Protein AF-A0A419I9A3-F1 (afdb_monomer_lite)

Radius of gyration: 13.79 Å; chains: 1; bounding box: 33×32×33 Å

pLDDT: mean 92.71, std 6.66, range [70.88, 98.56]

Structure (mmCIF, N/CA/C/O backbone):
data_AF-A0A419I9A3-F1
#
_entry.id   AF-A0A419I9A3-F1
#
loop_
_atom_site.group_PDB
_atom_site.id
_atom_site.type_symbol
_atom_site.label_atom_id
_atom_site.label_alt_id
_atom_site.label_comp_id
_atom_site.label_asym_id
_atom_site.label_entity_id
_atom_site.label_seq_id
_atom_site.pdbx_PDB_ins_code
_atom_site.Cartn_x
_atom_site.Cartn_y
_atom_site.Cartn_z
_atom_site.occupancy
_atom_site.B_iso_or_equiv
_atom_site.auth_seq_id
_atom_site.auth_comp_id
_atom_site.auth_asym_id
_atom_site.auth_atom_id
_atom_site.pdbx_PDB_model_num
ATOM 1 N N . MET A 1 1 ? -11.399 -11.216 6.092 1.00 82.56 1 MET A N 1
ATOM 2 C CA . MET A 1 1 ? -10.810 -10.395 5.016 1.00 82.56 1 MET A CA 1
ATOM 3 C C . MET A 1 1 ? -10.079 -9.233 5.674 1.00 82.56 1 MET A C 1
ATOM 5 O O . MET A 1 1 ? -10.675 -8.600 6.538 1.00 82.56 1 MET A O 1
ATOM 9 N N . ARG A 1 2 ? -8.789 -9.036 5.380 1.00 94.56 2 ARG A N 1
ATOM 10 C CA . ARG A 1 2 ? -7.961 -7.951 5.940 1.00 94.56 2 ARG A CA 1
ATOM 11 C C . ARG A 1 2 ? -7.579 -6.994 4.816 1.00 94.56 2 ARG A C 1
ATOM 13 O O . ARG A 1 2 ? -7.347 -7.457 3.705 1.00 94.56 2 ARG A O 1
ATOM 20 N N . ALA A 1 3 ?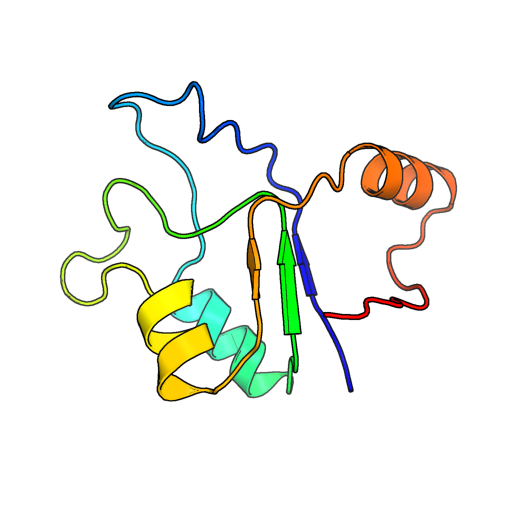 -7.510 -5.706 5.116 1.00 96.25 3 ALA A N 1
ATOM 21 C CA . ALA A 1 3 ? -7.004 -4.687 4.206 1.00 96.25 3 ALA A CA 1
ATOM 22 C C . ALA A 1 3 ? -5.818 -3.975 4.858 1.00 96.25 3 ALA A C 1
ATOM 24 O O . ALA A 1 3 ? -5.768 -3.871 6.089 1.00 96.25 3 ALA A O 1
ATOM 25 N N . THR A 1 4 ? -4.881 -3.508 4.044 1.00 96.88 4 THR A N 1
ATOM 26 C CA . THR A 1 4 ? -3.824 -2.586 4.466 1.00 96.88 4 THR A CA 1
ATOM 27 C C . THR A 1 4 ? -4.188 -1.171 4.049 1.00 96.88 4 THR A C 1
ATOM 29 O O . THR A 1 4 ? -4.830 -0.961 3.021 1.00 96.88 4 THR A O 1
ATOM 32 N N . LEU A 1 5 ? -3.826 -0.207 4.896 1.00 96.00 5 LEU A N 1
ATOM 33 C CA . LEU A 1 5 ? -3.912 1.209 4.581 1.00 96.00 5 LEU A CA 1
ATOM 34 C C . LEU A 1 5 ? -2.584 1.869 4.939 1.00 96.00 5 LEU A C 1
ATOM 36 O O . LEU A 1 5 ? -2.211 1.924 6.114 1.00 96.00 5 LEU A O 1
ATOM 40 N N . GLU A 1 6 ? -1.868 2.337 3.926 1.00 93.56 6 GLU A N 1
ATOM 41 C CA . GLU A 1 6 ? -0.524 2.880 4.057 1.00 93.56 6 GLU A CA 1
ATOM 42 C C . GLU A 1 6 ? -0.535 4.407 3.948 1.00 93.56 6 GLU A C 1
ATOM 44 O O . GLU A 1 6 ? -1.106 4.994 3.029 1.00 93.56 6 GLU A O 1
ATOM 49 N N . ARG A 1 7 ? 0.126 5.056 4.911 1.00 92.25 7 ARG A N 1
ATOM 50 C CA . ARG A 1 7 ? 0.486 6.471 4.840 1.00 92.25 7 ARG A CA 1
ATOM 51 C C . ARG A 1 7 ? 1.998 6.581 4.813 1.00 92.25 7 ARG A C 1
ATOM 53 O O . ARG A 1 7 ? 2.649 6.295 5.817 1.00 92.25 7 ARG A O 1
ATOM 60 N N . GLY A 1 8 ? 2.550 7.082 3.723 1.00 87.69 8 GLY A N 1
ATOM 61 C CA . GLY A 1 8 ? 3.941 7.503 3.658 1.00 87.69 8 GLY A CA 1
ATOM 62 C C . GLY A 1 8 ? 4.143 8.889 3.061 1.00 87.69 8 GLY A C 1
ATOM 63 O O . GLY A 1 8 ? 5.264 9.220 2.675 1.00 87.69 8 GLY A O 1
ATOM 64 N N . GLY A 1 9 ? 3.097 9.726 3.068 1.00 82.06 9 GLY A N 1
ATOM 65 C CA . GLY A 1 9 ? 3.214 11.169 2.853 1.00 82.06 9 GLY A CA 1
ATOM 66 C C . GLY A 1 9 ? 3.600 11.512 1.422 1.00 82.06 9 GLY A C 1
ATOM 67 O O . GLY A 1 9 ? 4.389 12.431 1.186 1.00 82.06 9 GLY A O 1
ATOM 68 N N . TRP A 1 10 ? 3.110 10.712 0.480 1.00 75.19 10 TRP A N 1
ATOM 69 C CA . TRP A 1 10 ? 3.427 10.875 -0.925 1.00 75.19 10 TRP A CA 1
ATOM 70 C C . TRP A 1 10 ? 2.759 12.118 -1.492 1.00 75.19 10 TRP A C 1
ATOM 72 O O . TRP A 1 10 ? 1.615 12.438 -1.190 1.00 75.19 10 TRP A O 1
ATOM 82 N N . ASP A 1 11 ? 3.490 12.780 -2.380 1.00 73.94 11 ASP A N 1
ATOM 83 C CA . ASP A 1 11 ? 2.994 13.908 -3.150 1.00 73.94 11 ASP A CA 1
ATOM 84 C C . ASP A 1 11 ? 3.318 13.687 -4.629 1.00 73.94 11 ASP A C 1
ATOM 86 O O . ASP A 1 11 ? 4.173 14.350 -5.228 1.00 73.94 11 ASP A O 1
ATOM 90 N N . TYR A 1 12 ? 2.710 12.642 -5.199 1.00 71.25 12 TYR A N 1
ATOM 91 C CA . TYR A 1 12 ? 3.012 12.199 -6.559 1.00 71.25 12 TYR A CA 1
ATOM 92 C C . TYR A 1 12 ? 2.764 13.318 -7.580 1.00 71.25 12 TYR A C 1
ATOM 94 O O . TYR A 1 12 ? 3.607 13.553 -8.450 1.00 71.25 12 TYR A O 1
ATOM 102 N N . ALA A 1 13 ? 1.657 14.054 -7.430 1.00 70.88 13 ALA A N 1
ATOM 103 C CA . ALA A 1 13 ? 1.244 15.119 -8.343 1.00 70.88 13 ALA A CA 1
ATOM 104 C C . ALA A 1 13 ? 2.281 16.249 -8.456 1.00 70.88 13 ALA A C 1
ATOM 106 O O . ALA A 1 13 ? 2.442 16.820 -9.533 1.00 70.88 13 ALA A O 1
ATOM 107 N N . HIS A 1 14 ? 3.034 16.523 -7.388 1.00 73.50 14 HIS A N 1
ATOM 108 C CA . HIS A 1 14 ? 4.064 17.567 -7.377 1.00 73.50 14 HIS A CA 1
ATOM 109 C C . HIS A 1 14 ? 5.498 17.012 -7.416 1.00 73.50 14 HIS A C 1
ATOM 111 O O . HIS A 1 14 ? 6.468 17.750 -7.240 1.00 73.50 14 HIS A O 1
ATOM 117 N N . SER A 1 15 ? 5.667 15.707 -7.648 1.00 72.00 15 SER A N 1
ATOM 118 C CA . SER A 1 15 ? 6.980 15.057 -7.568 1.00 72.00 15 SER A CA 1
ATOM 119 C C . SER A 1 15 ? 7.878 15.274 -8.791 1.00 72.00 15 SER A C 1
ATOM 121 O O . SER A 1 15 ? 9.102 15.218 -8.655 1.00 72.00 15 SER A O 1
ATOM 123 N N . GLY A 1 16 ? 7.310 15.556 -9.969 1.00 79.94 16 GLY A N 1
ATOM 124 C CA . GLY A 1 16 ? 8.075 15.740 -11.206 1.00 79.94 16 GLY A CA 1
ATOM 125 C C . GLY A 1 16 ? 9.015 14.557 -11.486 1.00 79.94 16 GLY A C 1
ATOM 126 O O . GLY A 1 16 ? 8.594 13.398 -11.503 1.00 79.94 16 GLY A O 1
ATOM 127 N N . ASP A 1 17 ? 10.307 14.841 -11.668 1.00 79.81 17 ASP A N 1
ATOM 128 C CA . ASP A 1 17 ? 11.363 13.832 -11.873 1.00 79.81 17 ASP A CA 1
ATOM 129 C C . ASP A 1 17 ? 12.098 13.416 -10.593 1.00 79.81 17 ASP A C 1
ATOM 131 O O . ASP A 1 17 ? 13.099 12.695 -10.637 1.00 79.81 17 ASP A O 1
ATOM 135 N N . ARG A 1 18 ? 11.607 13.845 -9.427 1.00 82.81 18 ARG A N 1
ATOM 136 C CA . ARG A 1 18 ? 12.198 13.470 -8.144 1.00 82.81 18 ARG A CA 1
ATOM 137 C C . ARG A 1 18 ? 12.051 11.968 -7.907 1.00 82.81 18 ARG A C 1
ATOM 139 O O . ARG A 1 18 ? 11.083 11.336 -8.325 1.00 82.81 18 ARG A O 1
ATOM 146 N N . ARG A 1 19 ? 13.014 11.406 -7.171 1.00 86.88 19 ARG A N 1
ATOM 147 C CA . ARG A 1 19 ? 12.879 10.057 -6.624 1.00 86.88 19 ARG A CA 1
ATOM 148 C C . ARG A 1 19 ? 11.783 10.035 -5.568 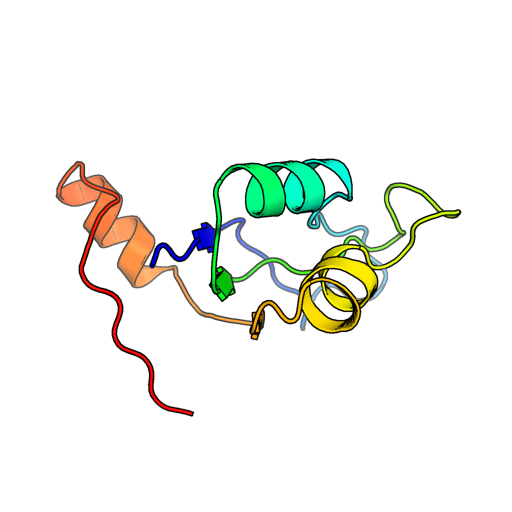1.00 86.88 19 ARG A C 1
ATOM 150 O O . ARG A 1 19 ? 11.786 10.878 -4.674 1.00 86.88 19 ARG A O 1
ATOM 157 N N . ILE A 1 20 ? 10.898 9.060 -5.645 1.00 86.50 20 ILE A N 1
ATOM 158 C CA . ILE A 1 20 ? 9.787 8.901 -4.715 1.00 86.50 20 ILE A CA 1
ATOM 159 C C . ILE A 1 20 ? 9.828 7.491 -4.108 1.00 86.50 20 ILE A C 1
ATOM 161 O O . ILE A 1 20 ? 10.183 6.538 -4.815 1.00 86.50 20 ILE A O 1
ATOM 165 N N . PRO A 1 21 ? 9.507 7.344 -2.809 1.00 87.50 21 PRO A N 1
ATOM 166 C CA . PRO A 1 21 ? 9.396 6.029 -2.185 1.00 87.50 21 PRO A CA 1
ATOM 167 C C . PRO A 1 21 ? 8.257 5.238 -2.830 1.00 87.50 21 PRO A C 1
ATOM 169 O O . PRO A 1 21 ? 7.392 5.824 -3.478 1.00 87.50 21 PRO A O 1
ATOM 172 N N . GLY A 1 22 ? 8.252 3.923 -2.645 1.00 90.69 22 GLY A N 1
ATOM 173 C CA . GLY A 1 22 ? 7.154 3.095 -3.113 1.00 90.69 22 GLY A CA 1
ATOM 174 C C . GLY A 1 22 ? 7.232 1.652 -2.655 1.00 90.69 22 GLY A C 1
ATOM 175 O O . GLY A 1 22 ? 8.250 1.214 -2.110 1.00 90.69 22 GLY A O 1
ATOM 176 N N . THR A 1 23 ? 6.146 0.928 -2.890 1.00 93.38 23 THR A N 1
ATOM 177 C CA . THR A 1 23 ? 5.962 -0.457 -2.463 1.00 93.38 23 THR A CA 1
ATOM 178 C C . THR A 1 23 ? 6.973 -1.370 -3.154 1.00 93.38 23 THR A C 1
ATOM 180 O O . THR A 1 23 ? 7.215 -1.282 -4.359 1.00 93.38 23 THR A O 1
ATOM 183 N N . SER A 1 24 ? 7.610 -2.251 -2.383 1.00 94.38 24 SER A N 1
ATOM 184 C CA . SER A 1 24 ? 8.597 -3.208 -2.890 1.00 94.38 24 SER A CA 1
ATOM 185 C C . SER A 1 24 ? 7.956 -4.556 -3.221 1.00 94.38 24 SER A C 1
ATOM 187 O O . SER A 1 24 ? 6.888 -4.902 -2.716 1.00 94.38 24 SER A O 1
ATOM 189 N N . LEU A 1 25 ? 8.639 -5.387 -4.016 1.00 96.75 25 LEU A N 1
ATOM 190 C CA . LEU A 1 25 ? 8.186 -6.760 -4.260 1.00 96.75 25 LEU A CA 1
ATOM 191 C C . LEU A 1 25 ? 8.113 -7.589 -2.965 1.00 96.75 25 LEU A C 1
ATOM 193 O O . LEU A 1 25 ? 7.260 -8.466 -2.838 1.00 96.75 25 LEU A O 1
ATOM 197 N N . ASP A 1 26 ? 8.977 -7.310 -1.990 1.00 97.12 26 ASP A N 1
ATOM 198 C CA . ASP A 1 26 ? 8.950 -8.002 -0.701 1.00 97.12 26 ASP A CA 1
ATOM 199 C C . ASP A 1 26 ? 7.744 -7.604 0.153 1.00 97.12 26 ASP A C 1
ATOM 201 O O . ASP A 1 26 ? 7.181 -8.472 0.826 1.00 97.12 26 ASP A O 1
ATOM 205 N N . ALA A 1 27 ? 7.290 -6.348 0.064 1.00 96.31 27 ALA A N 1
ATOM 206 C CA . ALA A 1 27 ? 6.030 -5.915 0.664 1.00 96.31 27 ALA A CA 1
ATOM 207 C C . ALA A 1 27 ? 4.840 -6.664 0.040 1.00 96.31 27 ALA A C 1
ATOM 209 O O . ALA A 1 27 ? 4.036 -7.243 0.766 1.00 96.31 27 ALA A O 1
ATOM 210 N N . ILE A 1 28 ? 4.799 -6.805 -1.290 1.00 97.56 28 ILE A N 1
ATOM 211 C CA . ILE A 1 28 ? 3.758 -7.597 -1.972 1.00 97.56 28 ILE A CA 1
ATOM 212 C C . ILE A 1 28 ? 3.786 -9.071 -1.546 1.00 97.56 28 ILE A C 1
ATOM 214 O O . ILE A 1 28 ? 2.751 -9.671 -1.256 1.00 97.56 28 ILE A O 1
ATOM 218 N N . ARG A 1 29 ? 4.976 -9.674 -1.429 1.00 97.75 29 ARG A N 1
ATOM 219 C CA . ARG A 1 29 ? 5.114 -11.043 -0.902 1.00 97.75 29 ARG A CA 1
ATOM 220 C C . ARG A 1 29 ? 4.623 -11.149 0.540 1.00 97.75 29 ARG A C 1
ATOM 222 O O . ARG A 1 29 ? 4.074 -12.184 0.915 1.00 97.75 29 ARG A O 1
ATOM 229 N N . TRP A 1 30 ? 4.855 -10.125 1.359 1.00 97.94 30 TRP A N 1
ATOM 230 C CA . TRP A 1 30 ? 4.332 -10.065 2.720 1.00 97.94 30 TRP A CA 1
ATOM 231 C C . TRP A 1 30 ? 2.803 -9.990 2.710 1.00 97.94 30 TRP A C 1
ATOM 233 O O . TRP A 1 30 ? 2.184 -10.819 3.374 1.00 97.94 30 TRP A O 1
ATOM 243 N N . MET A 1 31 ? 2.206 -9.109 1.903 1.00 97.88 31 MET A N 1
ATOM 244 C CA . MET A 1 31 ? 0.750 -8.975 1.759 1.00 97.88 31 MET A CA 1
ATOM 245 C C . MET A 1 31 ? 0.103 -10.304 1.351 1.00 97.88 31 MET A C 1
ATOM 247 O O . MET A 1 31 ? -0.852 -10.746 1.987 1.00 97.88 31 MET A O 1
ATOM 251 N N . HIS A 1 32 ? 0.693 -11.007 0.378 1.00 97.62 32 HIS A N 1
ATOM 252 C CA . HIS A 1 32 ? 0.245 -12.339 -0.031 1.00 97.62 32 HIS A CA 1
ATOM 253 C C . HIS A 1 32 ? 0.271 -13.351 1.126 1.00 97.62 32 HIS A C 1
ATOM 255 O O . HIS A 1 32 ? -0.709 -14.052 1.358 1.00 97.62 32 HIS A O 1
ATOM 261 N N . ARG A 1 33 ? 1.374 -13.422 1.889 1.00 98.25 33 ARG A N 1
ATOM 262 C CA . ARG A 1 33 ? 1.490 -14.343 3.040 1.00 98.25 33 ARG A CA 1
ATOM 263 C C . ARG A 1 33 ? 0.501 -14.040 4.168 1.00 98.25 33 ARG A C 1
ATOM 265 O O . ARG A 1 33 ? 0.232 -14.931 4.965 1.00 98.25 33 ARG A O 1
ATOM 272 N N . HIS A 1 34 ? 0.008 -12.807 4.258 1.00 97.75 34 HIS A N 1
ATOM 273 C CA . HIS A 1 34 ? -0.926 -12.367 5.298 1.00 97.75 34 HIS A CA 1
ATOM 274 C C . HIS A 1 34 ? -2.376 -12.288 4.808 1.00 97.75 34 HIS A C 1
ATOM 276 O O . HIS A 1 34 ? -3.224 -11.771 5.538 1.00 97.75 34 HIS A O 1
ATOM 282 N N . GLU A 1 35 ? -2.654 -12.805 3.605 1.00 97.19 35 GLU A N 1
ATOM 283 C CA . GLU A 1 35 ? -3.990 -12.834 2.996 1.00 97.19 35 GLU A CA 1
ATOM 284 C C . GLU A 1 35 ? -4.650 -11.445 2.974 1.00 97.19 35 GLU A C 1
ATOM 286 O O . GLU A 1 35 ? -5.844 -11.281 3.254 1.00 97.19 35 GLU A O 1
ATOM 291 N N . ILE A 1 36 ? -3.844 -10.420 2.677 1.00 98.00 36 ILE A N 1
ATOM 292 C CA . ILE A 1 36 ? -4.343 -9.067 2.461 1.00 98.00 36 ILE A CA 1
ATOM 293 C C . ILE A 1 36 ? -5.171 -9.071 1.183 1.00 98.00 36 ILE A C 1
ATOM 295 O O . ILE A 1 36 ? -4.724 -9.508 0.126 1.00 98.00 36 ILE A O 1
ATOM 299 N N . ALA A 1 37 ? -6.409 -8.620 1.313 1.00 97.00 37 ALA A N 1
ATOM 300 C CA . ALA A 1 37 ? -7.415 -8.730 0.275 1.00 97.00 37 ALA A CA 1
ATOM 301 C C . ALA A 1 37 ? -7.676 -7.409 -0.452 1.00 97.00 37 ALA A C 1
ATOM 303 O O . ALA A 1 37 ? -8.412 -7.413 -1.430 1.00 97.00 37 ALA A O 1
ATOM 304 N N . LEU A 1 38 ? -7.127 -6.303 0.051 1.00 96.94 38 LEU A N 1
ATOM 305 C CA . LEU A 1 38 ? -7.162 -4.968 -0.537 1.00 96.94 38 LEU A CA 1
ATOM 306 C C . LEU A 1 38 ? -6.003 -4.163 0.048 1.00 96.94 38 LEU A C 1
ATOM 308 O O . LEU A 1 38 ? -5.740 -4.265 1.249 1.00 96.94 38 LEU A O 1
ATOM 312 N N . ASP A 1 39 ? -5.367 -3.351 -0.786 1.00 97.12 39 ASP A N 1
ATOM 313 C CA . ASP A 1 39 ? -4.388 -2.359 -0.355 1.00 97.12 39 ASP A CA 1
ATOM 314 C C . ASP A 1 39 ? -4.890 -0.954 -0.700 1.00 97.12 39 ASP A C 1
ATOM 316 O O . ASP A 1 39 ? -5.436 -0.713 -1.778 1.00 97.12 39 ASP A O 1
ATOM 320 N N . ALA A 1 40 ? -4.775 -0.038 0.250 1.00 96.06 40 ALA A N 1
ATOM 321 C CA . ALA A 1 40 ? -5.130 1.362 0.091 1.00 96.06 40 ALA A CA 1
ATOM 322 C C . ALA A 1 40 ? -3.962 2.212 0.570 1.00 96.06 40 ALA A C 1
ATOM 324 O O . ALA A 1 40 ? -3.295 1.861 1.538 1.00 96.06 40 ALA A O 1
ATOM 325 N N . GLY A 1 41 ? -3.742 3.372 -0.028 1.00 93.00 41 GLY A N 1
ATOM 326 C CA . GLY A 1 41 ? -2.722 4.251 0.515 1.00 93.00 41 GLY A CA 1
ATOM 327 C C . GLY A 1 41 ? -2.452 5.480 -0.312 1.00 93.00 41 GLY A C 1
ATOM 328 O O . GLY A 1 41 ? -2.958 5.647 -1.423 1.00 93.00 41 GLY A O 1
ATOM 329 N N . ASP A 1 42 ? -1.634 6.347 0.271 1.00 91.81 42 ASP A N 1
ATOM 330 C CA . ASP A 1 42 ? -1.077 7.492 -0.438 1.00 91.81 42 ASP A CA 1
ATOM 331 C C . ASP A 1 42 ? 0.219 7.138 -1.180 1.00 91.81 42 ASP A C 1
ATOM 333 O O . ASP A 1 42 ? 0.676 7.958 -1.960 1.00 91.81 42 ASP A O 1
ATOM 337 N N . ILE A 1 43 ? 0.793 5.942 -0.993 1.00 90.56 43 ILE A N 1
ATOM 338 C CA . ILE A 1 43 ? 1.992 5.456 -1.691 1.00 90.56 43 ILE A CA 1
ATOM 339 C C . ILE A 1 43 ? 1.631 4.398 -2.736 1.00 90.56 43 ILE A C 1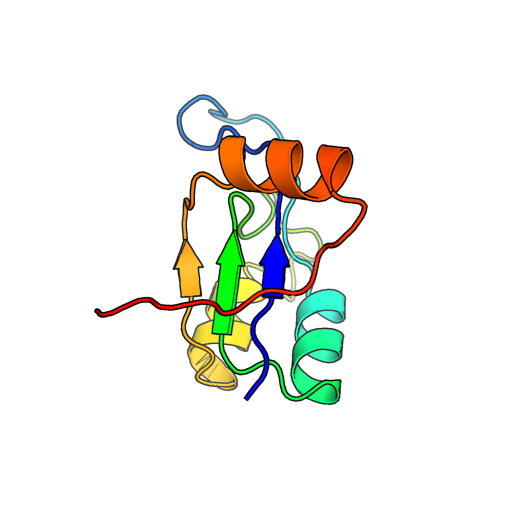
ATOM 341 O O . ILE A 1 43 ? 0.821 3.515 -2.489 1.00 90.56 43 ILE A O 1
ATOM 345 N N . GLY A 1 44 ? 2.307 4.459 -3.884 1.00 91.44 44 GLY A N 1
ATOM 346 C CA . GLY A 1 44 ? 2.256 3.455 -4.943 1.00 91.44 44 GLY A CA 1
ATOM 347 C C . GLY A 1 44 ? 3.639 2.893 -5.277 1.00 91.44 44 GLY A C 1
ATOM 348 O O . GLY A 1 44 ? 4.498 2.713 -4.416 1.00 91.44 44 GLY A O 1
ATOM 349 N N . ASP A 1 45 ? 3.891 2.617 -6.555 1.00 93.25 45 ASP A N 1
ATOM 350 C CA . ASP A 1 45 ? 5.183 2.093 -7.005 1.00 93.25 45 ASP A CA 1
ATOM 351 C C . ASP A 1 45 ? 6.304 3.145 -6.987 1.00 93.25 45 ASP A C 1
ATOM 353 O O . ASP A 1 45 ? 6.117 4.304 -7.356 1.00 93.25 45 ASP A O 1
ATOM 357 N N . ALA A 1 46 ? 7.514 2.721 -6.614 1.00 91.06 46 ALA A N 1
ATOM 358 C CA . ALA A 1 46 ? 8.658 3.623 -6.511 1.00 91.06 46 ALA A CA 1
ATOM 359 C C . ALA A 1 46 ? 9.109 4.160 -7.882 1.00 91.06 46 ALA A C 1
ATOM 361 O O . ALA A 1 46 ? 9.164 3.424 -8.874 1.00 91.06 46 ALA A O 1
ATOM 362 N N . LYS A 1 47 ? 9.544 5.428 -7.909 1.00 88.44 47 LYS A N 1
ATOM 363 C CA . LYS A 1 47 ? 10.206 6.068 -9.061 1.00 88.44 47 LYS A CA 1
ATOM 364 C C . LYS A 1 47 ? 11.605 6.538 -8.637 1.00 88.44 47 LYS A C 1
ATOM 366 O O . LYS A 1 47 ? 11.701 7.351 -7.723 1.00 88.44 47 LYS A O 1
ATOM 371 N N . PRO A 1 48 ? 12.699 6.098 -9.289 1.00 90.56 48 PRO A N 1
ATOM 372 C CA . PRO A 1 48 ? 12.752 4.960 -10.203 1.00 90.56 48 PRO A CA 1
ATOM 373 C C . PRO A 1 48 ? 12.416 3.644 -9.473 1.00 90.56 48 PRO A C 1
ATOM 375 O O . PRO A 1 48 ? 12.428 3.618 -8.240 1.00 90.56 48 PRO A O 1
ATOM 378 N N . PRO A 1 49 ? 12.166 2.549 -10.214 1.00 92.81 49 PRO A N 1
ATOM 379 C CA . PRO A 1 49 ? 11.945 1.236 -9.619 1.00 92.81 49 PRO A CA 1
ATOM 380 C C . PRO A 1 49 ? 13.062 0.835 -8.648 1.00 92.81 49 PRO A C 1
ATOM 382 O O . PRO A 1 49 ? 14.241 1.031 -8.948 1.00 92.81 49 PRO A O 1
ATOM 385 N N . LEU A 1 50 ? 12.691 0.240 -7.508 1.00 92.12 50 LEU A N 1
ATOM 386 C CA . LEU A 1 50 ? 13.652 -0.285 -6.525 1.00 92.12 50 LEU A CA 1
ATOM 387 C C . LEU A 1 50 ? 14.473 -1.450 -7.098 1.00 92.12 50 LEU A C 1
ATOM 389 O O . LEU A 1 50 ? 15.671 -1.543 -6.848 1.00 92.12 50 LEU A O 1
ATOM 393 N N . ASP A 1 51 ? 13.826 -2.304 -7.892 1.00 93.19 51 ASP A N 1
ATOM 394 C CA . ASP A 1 51 ? 14.449 -3.355 -8.694 1.00 93.19 51 ASP A CA 1
ATOM 395 C C . ASP A 1 51 ? 14.040 -3.155 -10.166 1.00 93.19 51 ASP A C 1
ATOM 397 O O . ASP A 1 51 ? 12.857 -3.296 -10.495 1.00 93.19 51 ASP A O 1
ATOM 401 N N . PRO A 1 52 ? 14.980 -2.833 -11.074 1.00 90.25 52 PRO A N 1
ATOM 402 C CA . PRO A 1 52 ? 14.689 -2.684 -12.498 1.00 90.25 52 PRO A CA 1
ATOM 403 C C . PRO A 1 52 ? 14.103 -3.941 -13.160 1.00 90.25 52 PRO A C 1
ATOM 405 O O . PRO A 1 52 ? 13.333 -3.820 -14.113 1.00 90.25 52 PRO A O 1
ATOM 408 N N . ALA A 1 53 ? 14.435 -5.142 -12.671 1.00 91.88 53 ALA A N 1
ATOM 409 C CA . ALA A 1 53 ? 13.912 -6.403 -13.202 1.00 91.88 53 ALA A CA 1
ATOM 410 C C . ALA A 1 53 ? 12.479 -6.700 -12.721 1.00 91.88 53 ALA A C 1
ATOM 412 O O . ALA A 1 53 ? 11.749 -7.462 -13.360 1.00 91.88 53 ALA A O 1
ATOM 413 N N . ALA A 1 54 ? 12.061 -6.073 -11.621 1.00 89.50 54 ALA A N 1
ATOM 414 C CA . ALA A 1 54 ? 10.745 -6.214 -11.011 1.00 89.50 54 ALA A CA 1
ATOM 415 C C . ALA A 1 54 ? 10.084 -4.845 -10.792 1.00 89.50 54 ALA A C 1
ATOM 417 O O . ALA A 1 54 ? 9.600 -4.536 -9.703 1.00 89.50 54 ALA A O 1
ATOM 418 N N . PHE A 1 55 ? 10.069 -4.016 -11.838 1.00 92.56 55 PHE A N 1
ATOM 419 C CA . PHE A 1 55 ? 9.437 -2.704 -11.773 1.00 92.56 55 PHE A CA 1
ATOM 420 C C . PHE A 1 55 ? 7.934 -2.800 -11.501 1.00 92.56 55 PHE A C 1
ATOM 422 O O . PHE A 1 55 ? 7.290 -3.785 -11.862 1.00 92.56 55 PHE A O 1
ATOM 429 N N . ALA A 1 56 ? 7.393 -1.747 -10.890 1.00 94.81 56 ALA A N 1
ATOM 430 C CA . ALA A 1 56 ? 5.983 -1.600 -10.545 1.00 94.81 56 ALA A CA 1
ATOM 431 C C . ALA A 1 56 ? 5.351 -2.828 -9.841 1.00 94.81 56 ALA A C 1
ATOM 433 O O . ALA A 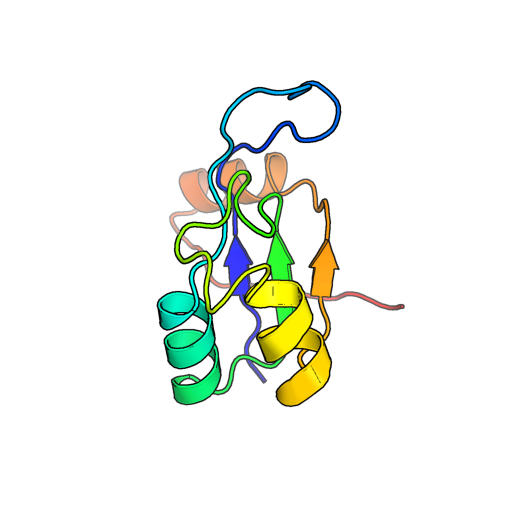1 56 ? 4.366 -3.382 -10.345 1.00 94.81 56 ALA A O 1
ATOM 434 N N . PRO A 1 57 ? 5.938 -3.340 -8.740 1.00 96.81 57 PRO A N 1
ATOM 435 C CA . PRO A 1 57 ? 5.453 -4.552 -8.083 1.00 96.81 57 PRO A CA 1
ATOM 436 C C . PRO A 1 57 ? 4.013 -4.439 -7.557 1.00 96.81 57 PRO A C 1
ATOM 438 O O . PRO A 1 57 ? 3.295 -5.441 -7.619 1.00 96.81 57 PRO A O 1
ATOM 441 N N . LEU A 1 58 ? 3.565 -3.266 -7.095 1.00 96.38 58 LEU A N 1
ATOM 442 C CA . LEU A 1 58 ? 2.197 -3.070 -6.606 1.00 96.38 58 LEU A CA 1
ATOM 443 C C . LEU A 1 58 ? 1.183 -3.324 -7.721 1.00 96.38 58 LEU A C 1
ATOM 445 O O . LEU A 1 58 ? 0.328 -4.203 -7.599 1.00 96.38 58 LEU A O 1
ATOM 449 N N . HIS A 1 59 ? 1.352 -2.658 -8.862 1.00 97.12 59 HIS A N 1
ATOM 450 C CA . HIS A 1 59 ? 0.431 -2.802 -9.988 1.00 97.12 59 HIS A CA 1
ATOM 451 C C . HIS A 1 59 ? 0.617 -4.127 -10.747 1.00 97.12 59 HIS A C 1
ATOM 453 O O . HIS A 1 59 ? -0.348 -4.775 -11.154 1.00 97.12 59 HIS A O 1
ATOM 459 N N . ARG A 1 60 ? 1.858 -4.574 -10.970 1.00 97.50 60 ARG A N 1
ATOM 460 C CA . ARG A 1 60 ? 2.124 -5.751 -11.821 1.00 97.50 60 ARG A CA 1
ATOM 461 C C . ARG A 1 60 ? 2.008 -7.080 -11.093 1.00 97.50 60 ARG A C 1
ATOM 463 O O . ARG A 1 60 ? 1.809 -8.101 -11.750 1.00 97.50 60 ARG A O 1
ATOM 470 N N . VAL A 1 61 ? 2.188 -7.106 -9.776 1.00 97.50 61 VAL A N 1
ATOM 471 C CA . VAL A 1 61 ? 2.098 -8.342 -8.988 1.00 97.50 61 VAL A CA 1
ATOM 472 C C . VAL A 1 61 ? 0.893 -8.297 -8.062 1.00 97.50 61 VAL A C 1
ATOM 474 O O . VAL A 1 61 ? 0.073 -9.207 -8.152 1.00 97.50 61 VAL A O 1
ATOM 477 N N . GLY A 1 62 ? 0.744 -7.246 -7.253 1.00 97.75 62 GLY A N 1
ATOM 478 C CA . GLY A 1 62 ? -0.412 -7.080 -6.365 1.00 97.75 62 GLY A CA 1
ATOM 479 C C . GLY A 1 62 ? -1.728 -7.061 -7.144 1.00 97.75 62 GLY A C 1
ATOM 480 O O . GLY A 1 62 ? -2.512 -8.007 -7.072 1.00 97.75 62 GLY A O 1
ATOM 481 N N . LEU A 1 63 ? -1.930 -6.042 -7.977 1.00 97.81 63 LEU A N 1
ATOM 482 C CA . LEU A 1 63 ? -3.154 -5.928 -8.771 1.00 97.81 63 LEU A CA 1
ATOM 483 C C . LEU A 1 63 ? -3.258 -7.042 -9.823 1.00 97.81 63 LEU A C 1
ATOM 485 O O . LEU A 1 63 ? -4.196 -7.836 -9.804 1.00 97.81 63 LEU A O 1
ATOM 489 N N . ALA A 1 64 ? -2.287 -7.141 -10.734 1.00 97.69 64 ALA A N 1
ATOM 490 C CA . ALA A 1 64 ? -2.456 -7.981 -11.921 1.00 97.69 64 ALA A CA 1
ATOM 491 C C . ALA A 1 64 ? -2.312 -9.498 -11.686 1.00 97.69 64 ALA A C 1
ATOM 493 O O . ALA A 1 64 ? -2.895 -10.274 -12.441 1.00 97.69 64 ALA A O 1
ATOM 494 N N . ARG A 1 65 ? -1.520 -9.950 -10.700 1.00 97.12 65 ARG A N 1
ATOM 495 C CA . ARG A 1 65 ? -1.269 -11.392 -10.481 1.00 97.12 65 ARG A CA 1
ATOM 496 C C . ARG A 1 65 ? -1.963 -11.954 -9.252 1.00 97.12 65 ARG A C 1
ATOM 498 O O . ARG A 1 65 ? -2.397 -13.098 -9.303 1.00 97.12 65 ARG A O 1
ATOM 505 N N . MET A 1 66 ? -2.051 -11.187 -8.167 1.00 97.50 66 MET A N 1
ATOM 506 C CA . MET A 1 66 ? -2.784 -11.615 -6.972 1.00 97.50 66 MET A CA 1
ATOM 507 C C . MET A 1 66 ? -4.276 -11.289 -7.063 1.00 97.50 66 MET A C 1
ATOM 509 O O . MET A 1 66 ? -5.052 -11.844 -6.294 1.00 97.50 66 MET A O 1
ATOM 513 N N . GLY A 1 67 ? -4.684 -10.404 -7.981 1.00 97.31 67 GLY A N 1
ATOM 514 C CA . GLY A 1 67 ? -6.061 -9.919 -8.042 1.00 97.31 67 GLY A CA 1
ATOM 515 C C . GLY A 1 67 ? -6.433 -9.062 -6.830 1.00 97.31 67 GLY A C 1
ATOM 516 O O . GLY A 1 67 ? -7.608 -8.995 -6.484 1.00 97.31 67 GLY A O 1
ATOM 517 N N . MET A 1 68 ? -5.443 -8.452 -6.167 1.00 97.88 68 MET A N 1
ATOM 518 C CA . MET A 1 68 ? -5.642 -7.594 -5.000 1.00 97.88 68 MET A CA 1
ATOM 519 C C . MET A 1 68 ? -6.126 -6.215 -5.473 1.00 97.88 68 MET A C 1
ATOM 521 O O . MET A 1 68 ? -5.360 -5.518 -6.142 1.00 97.88 68 MET A O 1
ATOM 525 N N . PRO A 1 69 ? -7.372 -5.806 -5.173 1.00 97.12 69 PRO A N 1
ATOM 526 C CA . PRO A 1 69 ? -7.859 -4.472 -5.495 1.00 97.12 69 PRO A CA 1
ATOM 527 C C . PRO A 1 69 ? -7.021 -3.403 -4.796 1.00 97.12 69 PRO A C 1
ATOM 529 O O . PRO A 1 69 ? -6.579 -3.602 -3.660 1.00 97.12 69 PRO A O 1
ATOM 532 N N . LEU A 1 70 ? -6.847 -2.273 -5.478 1.00 96.81 70 LEU A N 1
ATOM 533 C CA . LEU A 1 70 ? -6.098 -1.122 -4.990 1.00 96.81 70 LEU A CA 1
ATOM 534 C C . LEU A 1 70 ? -7.024 0.090 -4.851 1.00 96.81 70 LEU A C 1
ATOM 536 O O . LEU A 1 70 ? -7.864 0.328 -5.721 1.00 96.81 70 LEU A O 1
ATOM 540 N N . ILE A 1 71 ? -6.843 0.865 -3.784 1.00 95.62 71 ILE A N 1
ATOM 541 C CA . ILE A 1 71 ? -7.343 2.241 -3.676 1.00 95.62 71 ILE A CA 1
ATOM 542 C C . ILE A 1 71 ? -6.122 3.158 -3.727 1.00 95.62 71 ILE A C 1
ATOM 544 O O . ILE A 1 71 ? -5.522 3.473 -2.697 1.00 95.62 71 ILE A O 1
ATOM 548 N N . ASP A 1 72 ? -5.747 3.537 -4.948 1.00 90.69 72 ASP A N 1
ATOM 549 C CA . ASP A 1 72 ? -4.613 4.421 -5.206 1.00 90.69 72 ASP A CA 1
ATOM 550 C C . ASP A 1 72 ? -4.940 5.880 -4.879 1.00 90.69 72 ASP A C 1
ATOM 552 O O . ASP A 1 72 ? -6.061 6.352 -5.084 1.00 90.69 72 ASP A O 1
ATOM 556 N N . VAL A 1 73 ? -3.914 6.618 -4.446 1.00 88.88 73 VAL A N 1
ATOM 557 C CA . VAL A 1 73 ? -3.992 8.060 -4.149 1.00 88.88 73 VAL A CA 1
ATOM 558 C C . VAL A 1 73 ? -5.045 8.370 -3.075 1.00 88.88 73 VAL A C 1
ATOM 560 O O . VA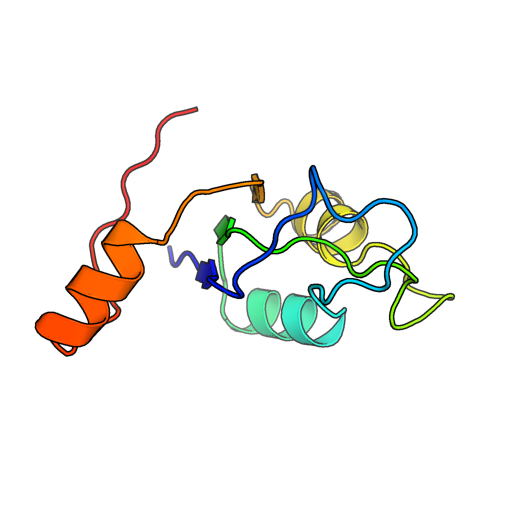L A 1 73 ? -5.727 9.396 -3.118 1.00 88.88 73 VAL A O 1
ATOM 563 N N . ALA A 1 74 ? -5.196 7.478 -2.094 1.00 92.12 74 ALA A N 1
ATOM 564 C CA . ALA A 1 74 ? -6.016 7.758 -0.925 1.00 92.12 74 ALA A CA 1
ATOM 565 C C . ALA A 1 74 ? -5.411 8.926 -0.125 1.00 92.12 74 ALA A C 1
ATOM 567 O O . ALA A 1 74 ? -4.195 9.098 -0.101 1.00 92.12 74 ALA A O 1
ATOM 568 N N . ASP A 1 75 ? -6.246 9.698 0.578 1.00 92.12 75 ASP A N 1
ATOM 569 C CA . ASP A 1 75 ? -5.786 10.677 1.573 1.00 92.12 75 ASP A CA 1
ATOM 570 C C . ASP A 1 75 ? -5.995 10.125 2.995 1.00 92.12 75 ASP A C 1
ATOM 572 O O . ASP A 1 75 ? -7.072 10.277 3.582 1.00 92.12 75 ASP A O 1
ATOM 576 N N . PRO A 1 76 ? -4.982 9.461 3.581 1.00 93.44 76 PRO A N 1
ATOM 577 C CA . PRO A 1 76 ? -5.059 8.911 4.925 1.00 93.44 76 PRO A CA 1
ATOM 578 C C . PRO A 1 76 ? -4.681 9.933 6.007 1.00 93.44 76 PRO A C 1
ATOM 580 O O . PRO A 1 76 ? -4.492 9.543 7.159 1.00 93.44 76 PRO A O 1
ATOM 583 N N . THR A 1 77 ? -4.525 11.225 5.687 1.00 93.06 77 THR A N 1
ATOM 584 C CA . THR A 1 77 ? -3.956 12.218 6.618 1.00 93.06 77 THR A CA 1
ATOM 585 C C . THR A 1 77 ? -4.781 12.354 7.895 1.00 93.06 77 THR A C 1
ATOM 587 O O . THR A 1 77 ? -4.239 12.227 8.995 1.00 93.06 77 THR A O 1
ATOM 590 N N . ALA A 1 78 ? -6.094 12.561 7.759 1.00 95.62 78 ALA A N 1
ATOM 591 C CA . ALA A 1 78 ? -6.997 12.685 8.903 1.00 95.62 78 ALA A CA 1
ATOM 592 C C . ALA A 1 78 ? -7.113 11.367 9.688 1.00 95.62 78 ALA A C 1
ATOM 594 O O . ALA A 1 78 ? -7.109 11.371 10.918 1.00 95.62 78 ALA A O 1
ATOM 595 N N . LEU A 1 79 ? -7.147 10.232 8.981 1.00 95.88 79 LEU A N 1
ATOM 596 C CA . LEU A 1 79 ? -7.196 8.905 9.591 1.00 95.88 79 LEU A CA 1
ATOM 597 C C . LEU A 1 79 ? -5.942 8.618 10.426 1.00 95.88 79 LEU A C 1
ATOM 599 O O . LEU A 1 79 ? -6.050 8.136 11.548 1.00 95.88 79 LEU A O 1
ATOM 603 N N . ALA A 1 80 ? -4.757 8.952 9.916 1.00 96.00 80 ALA A N 1
ATOM 604 C CA . ALA A 1 80 ? -3.505 8.754 10.635 1.00 96.00 80 ALA A CA 1
ATOM 605 C C . ALA A 1 80 ? -3.418 9.606 11.911 1.00 96.00 80 ALA A C 1
ATOM 607 O O . ALA A 1 80 ? -2.895 9.125 12.915 1.00 96.00 80 ALA A O 1
ATOM 608 N N . ALA A 1 81 ? -3.939 10.839 11.888 1.00 96.69 81 ALA A N 1
ATOM 609 C CA . ALA A 1 81 ? -4.032 11.679 13.082 1.00 96.69 81 ALA A CA 1
ATOM 610 C C . ALA A 1 81 ? -4.957 11.046 14.134 1.00 96.69 81 ALA A C 1
ATOM 612 O O . ALA A 1 81 ? -4.532 10.838 15.268 1.00 96.69 81 ALA A O 1
ATOM 613 N N . ALA A 1 82 ? -6.160 10.623 13.730 1.00 98.12 82 ALA A N 1
ATOM 614 C CA . ALA A 1 82 ? -7.101 9.946 14.621 1.00 98.12 82 ALA A CA 1
ATOM 615 C C . ALA A 1 82 ? -6.523 8.638 15.195 1.00 98.12 82 ALA A C 1
ATOM 617 O O . ALA A 1 82 ? -6.636 8.373 16.388 1.00 98.12 82 ALA A O 1
ATOM 618 N N . CYS A 1 83 ? -5.840 7.831 14.377 1.00 98.06 83 CYS A N 1
ATOM 619 C CA . CYS A 1 83 ? -5.163 6.618 14.837 1.00 98.06 83 CYS A CA 1
ATOM 620 C C . CYS A 1 83 ? -4.086 6.899 15.897 1.00 98.06 83 CYS A C 1
ATOM 622 O O . CYS A 1 83 ? -3.933 6.111 16.833 1.00 98.06 83 CYS A O 1
ATOM 624 N N . ALA A 1 84 ? -3.340 7.999 15.751 1.00 97.69 84 ALA A N 1
ATOM 625 C CA . ALA A 1 84 ? -2.316 8.407 16.708 1.00 97.69 84 ALA A CA 1
ATOM 626 C C . ALA A 1 84 ? -2.924 8.908 18.028 1.00 97.69 84 ALA A C 1
ATOM 628 O O . ALA A 1 84 ? -2.431 8.540 19.092 1.00 97.69 84 ALA A O 1
ATOM 629 N N . GLU A 1 85 ? -3.999 9.697 17.963 1.00 98.56 85 GLU A N 1
ATOM 630 C CA . GLU A 1 85 ? -4.730 10.191 19.139 1.00 98.56 85 GLU A CA 1
ATOM 631 C C . GLU A 1 85 ? -5.375 9.047 19.935 1.00 98.56 85 GLU A C 1
ATOM 633 O O . GLU A 1 85 ? -5.262 8.990 21.158 1.00 98.56 85 GLU A O 1
ATOM 638 N N . GLU A 1 86 ? -5.989 8.091 19.237 1.00 98.12 86 GLU A N 1
ATOM 639 C CA . GLU A 1 86 ? -6.711 6.962 19.835 1.00 98.12 86 GLU A CA 1
ATOM 640 C C . GLU A 1 86 ? -5.811 5.766 20.190 1.00 98.12 86 GLU A C 1
ATOM 642 O O . GLU A 1 86 ? -6.279 4.773 20.757 1.00 98.12 86 GLU A O 1
ATOM 647 N N . GLY A 1 87 ? -4.530 5.804 19.806 1.00 98.25 87 GLY A N 1
ATOM 648 C CA . GLY A 1 87 ? -3.580 4.710 20.023 1.00 98.25 87 GLY A CA 1
ATOM 649 C C . GLY A 1 87 ? -3.976 3.392 19.343 1.00 98.25 87 GLY A C 1
ATOM 650 O O . GLY A 1 87 ? -3.607 2.317 19.820 1.00 98.25 87 GLY A O 1
ATOM 651 N N . ARG A 1 88 ? -4.744 3.446 18.245 1.00 97.62 88 ARG A N 1
ATOM 652 C CA . ARG A 1 88 ? -5.218 2.264 17.504 1.00 97.62 88 ARG A CA 1
ATOM 653 C C . ARG A 1 88 ? -5.075 2.447 15.998 1.00 97.62 88 ARG A C 1
ATOM 655 O O . ARG A 1 88 ? -5.393 3.497 15.459 1.00 97.62 88 ARG A O 1
ATOM 662 N N . SER A 1 89 ? -4.700 1.380 15.303 1.00 97.06 89 SER A N 1
ATOM 663 C CA . SER A 1 89 ? -4.590 1.342 13.834 1.00 97.06 89 SER A CA 1
ATOM 664 C C . SER A 1 89 ? -5.465 0.263 13.190 1.00 97.06 89 SER A C 1
ATOM 666 O O . SER A 1 89 ? -5.329 -0.037 12.011 1.00 97.06 89 SER A O 1
ATOM 668 N N . THR A 1 90 ? -6.367 -0.349 13.963 1.00 97.06 90 THR A N 1
ATOM 669 C CA . THR A 1 90 ? -7.337 -1.333 13.469 1.00 97.06 90 THR A CA 1
ATOM 670 C C . THR A 1 90 ? -8.746 -0.787 13.641 1.00 97.06 90 THR A C 1
ATOM 672 O O . THR A 1 90 ? -9.141 -0.399 14.742 1.00 97.06 90 THR A O 1
ATOM 675 N N . PHE A 1 91 ? -9.498 -0.763 12.546 1.00 96.44 91 PHE A N 1
ATOM 676 C CA . PHE A 1 91 ? -10.839 -0.194 12.457 1.00 96.44 91 PHE A CA 1
ATOM 677 C C . PHE A 1 91 ? -11.635 -0.902 11.353 1.00 96.44 91 PHE A C 1
ATOM 679 O O . PHE A 1 91 ? -11.07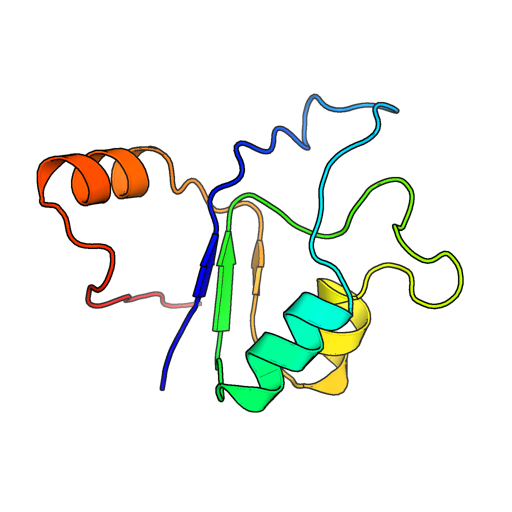8 -1.630 10.530 1.00 96.44 91 PHE A O 1
ATOM 686 N N . LEU A 1 92 ? -12.953 -0.702 11.346 1.00 96.75 92 LEU A N 1
ATOM 687 C CA . LEU A 1 92 ? -13.799 -1.128 10.236 1.00 96.75 92 LEU A CA 1
ATOM 688 C C . LEU A 1 92 ? -13.506 -0.243 9.018 1.00 96.75 92 LEU A C 1
ATOM 690 O O . LEU A 1 92 ? -13.629 0.976 9.103 1.00 96.75 92 LEU A O 1
ATOM 694 N N . PHE A 1 93 ? -13.165 -0.862 7.892 1.00 95.38 93 PHE A N 1
ATOM 695 C CA . PHE A 1 93 ? -12.996 -0.178 6.614 1.00 95.38 93 PHE A CA 1
ATOM 696 C C . PHE A 1 93 ? -14.196 -0.470 5.710 1.00 95.38 93 PHE A C 1
ATOM 698 O O . PHE A 1 93 ? -14.505 -1.634 5.452 1.00 95.38 93 PHE A O 1
ATOM 705 N N . VAL A 1 94 ? -14.880 0.581 5.252 1.00 95.44 94 VAL A N 1
ATOM 706 C CA . VAL A 1 94 ? -16.019 0.486 4.330 1.00 95.44 94 VAL A CA 1
ATOM 707 C C . VAL A 1 94 ? -15.697 1.311 3.095 1.00 95.44 94 VAL A C 1
ATOM 709 O O . VAL A 1 94 ? -15.507 2.520 3.191 1.00 95.44 94 VAL A O 1
ATOM 712 N N . ALA A 1 95 ? -15.667 0.654 1.943 1.00 91.31 95 ALA A N 1
ATOM 713 C CA . ALA A 1 95 ? -15.508 1.288 0.645 1.00 91.31 95 ALA A CA 1
ATOM 714 C C . ALA A 1 95 ? -16.426 0.582 -0.358 1.00 91.31 95 ALA A C 1
ATOM 716 O O . ALA A 1 95 ? -16.507 -0.648 -0.365 1.00 91.31 95 ALA A O 1
ATOM 717 N N . ALA A 1 96 ? -17.129 1.363 -1.175 1.00 92.25 96 ALA A N 1
ATOM 718 C CA . ALA A 1 96 ? -17.883 0.880 -2.326 1.00 92.25 96 ALA A CA 1
ATOM 719 C C . ALA A 1 96 ? -17.177 1.359 -3.609 1.00 92.25 96 ALA A C 1
ATOM 721 O O . ALA A 1 96 ? -16.599 2.449 -3.574 1.00 92.25 96 ALA A O 1
ATOM 722 N N . PRO A 1 97 ? -17.181 0.557 -4.689 1.00 87.38 97 PRO A N 1
ATOM 723 C CA . PRO A 1 97 ? -16.623 0.957 -5.978 1.00 87.38 97 PRO A CA 1
ATOM 724 C C . PRO A 1 97 ? -17.468 2.024 -6.685 1.00 87.38 97 PRO A C 1
ATOM 726 O O . PRO A 1 97 ? -18.698 2.073 -6.443 1.00 87.38 97 PRO A O 1
#

Foldseek 3Di:
DAAEEDEDPDDPVPQPLHWDDADALVNLVVCVVVVHQEYEYQGFWTVVHPDPVCGRNCCVPVCVPVVRYYHYNDDCPVVVVVCVVVVHDDDDDDDDD

InterPro domains:
  IPR037175 Kynurenine formamidase superfamily [G3DSA:3.50.30.50] (3-97)

Sequence (97 aa):
MRATLERGGWDYAHSGDRRIPGTSLDAIRWMHRHEIALDAGDIGDAKPPLDPAAFAPLHRVGLARMGMPLIDVADPTALAAACAEEGRSTFLFVAAP

Organism: NCBI:txid2340917

Secondary structure (DSSP, 8-state):
-EEEEE-----GGG-TTS-B--B-HHHHHHHHHTTEEEEEES--B-BS-SSGGG--HIIIIIIHHH---EETT---HHHHHHHHHTT----------